Protein AF-A0A958UCD9-F1 (afdb_monomer)

Radius of gyration: 21.82 Å; Cα contacts (8 Å, |Δi|>4): 242; chains: 1; bounding box: 37×23×80 Å

Nearest PDB structures (foldseek):
  1acc-assembly1_A  TM=6.352E-01  e=1.536E+00  Bacillus anthracis
  5fq0-assembly1_A  TM=2.167E-01  e=7.374E-02  Halomonas sp.
  5fpz-assembly1_A-2  TM=2.276E-01  e=2.101E-01  Yersinia enterocolitica subsp. enterocolitica 8081
  7zyb-assembly1_A  TM=1.844E-01  e=9.092E-02  Bacteroides eggerthii DSM 20697
  7oho-assembly1_MMM  TM=4.361E-01  e=6.652E+00  Rattus norvegicus

Foldseek 3Di:
DVVVVVVVVVVVVPPDDDPDPDAAWAAPPKDKQDPDDDWPDADAQDKTDKDKIKIWQQAQGKYWQQKKAKQCGPPDQKWKDKQNRTDGMDGGDIAGHGGIIMIIMMGHDHVVPDPDPPPDDDIDIDTDTD

Secondary structure (DSSP, 8-state):
-HHHHHHHHHHGGG-------PPEEP-S--EES-S--PPP--BBTB----EEEEEE--SSS-EEEEEEEETTGGG-SEEEEETTEEESEEEEEEE-TT-EEEEEEEE-B-GGG---SSS-----EEE---

Sequence (130 aa):
MRALYILAAILLLFGSCRKDFGTIISKGNLEFSKDTVLLNRVFDDISSSTQSFKVYNRSNDDITIPRIALGRGENSFYRLNVDGIAGKSFENIDILAKDSIYVFVEATVDFDQVTDAEFFYRDSVVFYAE

pLDDT: mean 87.74, std 11.54, range [54.78, 98.31]

Mean predicted aligned error: 8.47 Å

Structure (mmCIF, N/CA/C/O backbone):
data_AF-A0A958UCD9-F1
#
_entry.id   AF-A0A958UCD9-F1
#
loop_
_atom_site.group_PDB
_atom_site.id
_atom_site.type_symbol
_atom_site.label_atom_id
_atom_site.label_alt_id
_atom_site.label_comp_id
_atom_site.label_asym_id
_atom_site.label_entity_id
_atom_site.label_seq_id
_atom_site.pdbx_PDB_ins_code
_atom_site.Cartn_x
_atom_site.Cartn_y
_atom_site.Cartn_z
_atom_site.occupancy
_atom_site.B_iso_or_equiv
_atom_site.auth_seq_id
_atom_site.auth_comp_id
_atom_site.auth_asym_id
_atom_site.auth_atom_id
_atom_site.pdbx_PDB_model_num
ATOM 1 N N . MET A 1 1 ? -19.765 9.455 52.712 1.00 62.53 1 MET A N 1
ATOM 2 C CA . MET A 1 1 ? -19.047 10.116 51.594 1.00 62.53 1 MET A CA 1
ATOM 3 C C . MET A 1 1 ? -17.856 9.295 51.095 1.00 62.53 1 MET A C 1
ATOM 5 O O . MET A 1 1 ? -17.867 8.950 49.927 1.00 62.53 1 MET A O 1
ATOM 9 N N . ARG A 1 2 ? -16.884 8.890 51.935 1.00 72.25 2 ARG A N 1
ATOM 10 C CA . ARG A 1 2 ? -15.713 8.082 51.502 1.00 72.25 2 ARG A CA 1
ATOM 11 C C . ARG A 1 2 ? -16.053 6.750 50.810 1.00 72.25 2 ARG A C 1
ATOM 13 O O . ARG A 1 2 ? -15.460 6.440 49.788 1.00 72.25 2 ARG A O 1
ATOM 20 N N . ALA A 1 3 ? -17.049 6.015 51.308 1.00 75.31 3 ALA A N 1
ATOM 21 C CA . ALA A 1 3 ? -17.495 4.757 50.696 1.00 75.31 3 ALA A CA 1
ATOM 22 C C . ALA A 1 3 ? -18.098 4.930 49.285 1.00 75.31 3 ALA A C 1
ATOM 24 O O . ALA A 1 3 ? -17.981 4.032 48.459 1.00 75.31 3 ALA A O 1
ATOM 25 N N . LEU A 1 4 ? -18.685 6.098 48.986 1.00 76.38 4 LEU A N 1
ATOM 26 C CA . LEU A 1 4 ? -19.273 6.392 47.674 1.00 76.38 4 LEU A CA 1
ATOM 27 C C . LEU A 1 4 ? -18.184 6.553 46.601 1.00 76.38 4 LEU A C 1
ATOM 29 O O . LEU A 1 4 ? -18.337 6.071 45.485 1.00 76.38 4 LEU A O 1
ATOM 33 N N . TYR A 1 5 ? -17.057 7.173 46.969 1.00 79.75 5 TYR A N 1
ATOM 34 C CA . TYR A 1 5 ? -15.898 7.322 46.086 1.00 79.75 5 TYR A CA 1
ATOM 35 C C . TYR A 1 5 ? -15.222 5.981 45.787 1.00 79.75 5 TYR A C 1
ATOM 37 O O . TYR A 1 5 ? -14.811 5.743 44.657 1.00 79.75 5 TYR A O 1
ATOM 45 N N . ILE A 1 6 ? -15.156 5.084 46.777 1.00 82.88 6 ILE A N 1
ATOM 46 C CA . ILE A 1 6 ? -14.598 3.735 46.598 1.00 82.88 6 ILE A CA 1
ATOM 47 C C . ILE A 1 6 ? -15.489 2.913 45.656 1.00 82.88 6 ILE A C 1
ATOM 49 O O . ILE A 1 6 ? -14.980 2.250 44.757 1.00 82.88 6 ILE A O 1
ATOM 53 N N . LEU A 1 7 ? -16.814 3.009 45.801 1.00 81.56 7 LEU A N 1
ATOM 54 C CA . LEU A 1 7 ? -17.759 2.308 44.929 1.00 81.56 7 LEU A CA 1
ATOM 55 C C . LEU A 1 7 ? -17.714 2.827 43.480 1.00 81.56 7 LEU A C 1
ATOM 57 O O . LEU A 1 7 ? -17.733 2.031 42.545 1.00 81.56 7 LEU A O 1
ATOM 61 N N . ALA A 1 8 ? -17.589 4.144 43.287 1.00 80.81 8 ALA A N 1
ATOM 62 C CA . ALA A 1 8 ? -17.434 4.748 41.962 1.00 80.81 8 ALA A CA 1
ATOM 63 C C . ALA A 1 8 ? -16.107 4.351 41.285 1.00 80.81 8 ALA A C 1
ATOM 65 O O . ALA A 1 8 ? -16.090 4.073 40.088 1.00 80.81 8 ALA A O 1
ATOM 66 N N . ALA A 1 9 ? -15.012 4.263 42.049 1.00 80.38 9 ALA A N 1
ATOM 67 C CA . ALA A 1 9 ? -13.718 3.806 41.542 1.00 80.38 9 ALA A CA 1
ATOM 68 C C . ALA A 1 9 ? -13.745 2.327 41.116 1.00 80.38 9 ALA A C 1
ATOM 70 O O . ALA A 1 9 ? -13.158 1.974 40.099 1.00 80.38 9 ALA A O 1
ATOM 71 N N . ILE A 1 10 ? -14.465 1.475 41.853 1.00 79.81 10 ILE A N 1
ATOM 72 C CA . ILE A 1 10 ? -14.643 0.056 41.512 1.00 79.81 10 ILE A CA 1
ATOM 73 C C . ILE A 1 10 ? -15.479 -0.104 40.233 1.00 79.81 10 ILE A C 1
ATOM 75 O O . ILE A 1 10 ? -15.164 -0.952 39.404 1.00 79.81 10 ILE A O 1
ATOM 79 N N . LEU A 1 11 ? -16.500 0.735 40.025 1.00 74.62 11 LEU A N 1
ATOM 80 C CA . LEU A 1 11 ? -17.357 0.672 38.835 1.00 74.62 11 LEU A CA 1
ATOM 81 C C . LEU A 1 11 ? -16.603 1.008 37.533 1.00 74.62 11 LEU A C 1
ATOM 83 O O . LEU A 1 11 ? -16.902 0.436 36.488 1.00 74.62 11 LEU A O 1
ATOM 87 N N . LEU A 1 12 ? -15.590 1.883 37.600 1.00 73.62 12 LEU A N 1
ATOM 88 C CA . LEU A 1 12 ? -14.730 2.230 36.459 1.00 73.62 12 LEU A CA 1
ATOM 89 C C . LEU A 1 12 ? -13.818 1.072 36.012 1.00 73.62 12 LEU A C 1
ATOM 91 O O . LEU A 1 12 ? -13.356 1.073 34.873 1.00 73.62 12 LEU A O 1
ATOM 95 N N . LEU A 1 13 ? -13.582 0.070 36.867 1.00 71.81 13 LEU A N 1
ATOM 96 C CA . LEU A 1 13 ? -12.710 -1.070 36.556 1.00 71.81 13 LEU A CA 1
ATOM 97 C C . LEU A 1 13 ? -13.413 -2.188 35.764 1.00 71.81 13 LEU A C 1
ATOM 99 O O . LEU A 1 13 ? -12.736 -3.045 35.204 1.00 71.81 13 LEU A O 1
ATOM 103 N N . PHE A 1 14 ? -14.748 -2.180 35.665 1.00 68.69 14 PHE A N 1
ATOM 104 C CA . PHE A 1 14 ? -15.522 -3.219 34.962 1.00 68.69 14 PHE A CA 1
ATOM 105 C C . PHE A 1 14 ? -15.904 -2.855 33.513 1.00 68.69 14 PHE A C 1
ATOM 107 O O . PHE A 1 14 ? -16.667 -3.574 32.873 1.00 68.69 14 PHE A O 1
ATOM 114 N N . GLY A 1 15 ? -15.376 -1.751 32.975 1.00 67.62 15 GLY A N 1
ATOM 115 C CA . GLY A 1 15 ? -15.773 -1.191 31.677 1.00 67.62 15 GLY A CA 1
ATOM 116 C C . GLY A 1 15 ? -15.076 -1.745 30.427 1.00 67.62 15 GLY A C 1
ATOM 117 O O . GLY A 1 15 ? -15.284 -1.184 29.356 1.00 67.62 15 GLY A O 1
ATOM 118 N N . SER A 1 16 ? -14.253 -2.797 30.509 1.00 59.22 16 SER A N 1
ATOM 119 C CA . SER A 1 16 ? -13.551 -3.334 29.329 1.00 59.22 16 SER A CA 1
ATOM 120 C C . SER A 1 16 ? -14.099 -4.701 28.923 1.00 59.22 16 SER A C 1
ATOM 122 O O . SER A 1 16 ? -13.567 -5.747 29.286 1.00 59.22 16 SER A O 1
ATOM 124 N N . CYS A 1 17 ? -15.207 -4.690 28.181 1.00 66.69 17 CYS A N 1
ATOM 125 C CA . CYS A 1 17 ? -15.747 -5.867 27.508 1.00 66.69 17 CYS A CA 1
ATOM 126 C C . CYS A 1 17 ? -15.645 -5.638 25.994 1.00 66.69 17 CYS A C 1
ATOM 128 O O . CYS A 1 17 ? -16.531 -5.032 25.397 1.00 66.69 17 CYS A O 1
ATOM 130 N N . ARG A 1 18 ? -14.549 -6.093 25.374 1.00 62.66 18 ARG A N 1
ATOM 131 C CA . ARG A 1 18 ? -14.447 -6.228 23.913 1.00 62.66 18 ARG A CA 1
ATOM 132 C C . ARG A 1 18 ? -14.719 -7.694 23.582 1.00 62.66 18 ARG A C 1
ATOM 134 O O . ARG A 1 18 ? -13.993 -8.562 24.058 1.00 62.66 18 ARG A O 1
ATOM 141 N N . LYS A 1 19 ? -15.816 -7.967 22.871 1.00 54.78 19 LYS A N 1
ATOM 142 C CA . LYS A 1 19 ? -16.318 -9.336 22.660 1.00 54.78 19 LYS A CA 1
ATOM 143 C C . LYS A 1 19 ? -15.857 -10.005 21.375 1.00 54.78 19 LYS A C 1
ATOM 145 O O . LYS A 1 19 ? -15.883 -11.226 21.340 1.00 54.78 19 LYS A O 1
ATOM 150 N N . ASP A 1 20 ? -15.365 -9.254 20.399 1.00 59.81 20 ASP A N 1
ATOM 151 C CA . ASP A 1 20 ? -14.938 -9.827 19.128 1.00 59.81 20 ASP A CA 1
ATOM 152 C C . ASP A 1 20 ? -13.504 -9.406 18.796 1.00 59.81 20 ASP A C 1
ATOM 154 O O . ASP A 1 20 ? -13.159 -8.221 18.740 1.00 59.81 20 ASP A O 1
ATOM 158 N N . PHE A 1 21 ? -12.654 -10.422 18.642 1.00 66.50 21 PHE A N 1
ATOM 159 C CA . PHE A 1 21 ? -11.293 -10.326 18.106 1.00 66.50 21 PHE A CA 1
ATOM 160 C C . PHE A 1 21 ? -11.231 -10.804 16.645 1.00 66.50 21 PHE A C 1
ATOM 162 O O . PHE A 1 21 ? -10.144 -10.989 16.110 1.00 66.50 21 PHE A O 1
ATOM 169 N N . GLY A 1 22 ? -12.385 -11.072 16.028 1.00 82.62 22 GLY A N 1
ATOM 170 C CA . GLY A 1 22 ? -12.475 -11.493 14.636 1.00 82.62 22 GLY A CA 1
ATOM 171 C C . GLY A 1 22 ? -12.573 -10.301 13.694 1.00 82.62 22 GLY A C 1
ATOM 172 O O . GLY A 1 22 ? -13.140 -9.267 14.046 1.00 82.62 22 GLY A O 1
ATOM 173 N N . THR A 1 23 ? -12.049 -10.476 12.491 1.00 88.88 23 THR A N 1
ATOM 174 C CA . THR A 1 23 ? -12.235 -9.563 11.369 1.00 88.88 23 THR A CA 1
ATOM 175 C C . THR A 1 23 ? -13.403 -10.023 10.498 1.00 88.88 23 THR A C 1
ATOM 177 O O . THR A 1 23 ? -13.705 -11.215 10.402 1.00 88.88 23 THR A O 1
ATOM 180 N N . ILE A 1 24 ? -14.074 -9.074 9.849 1.00 93.00 24 ILE A N 1
ATOM 181 C CA . ILE A 1 24 ? -15.053 -9.358 8.793 1.00 93.00 24 ILE A CA 1
ATOM 182 C C . ILE A 1 24 ? -14.408 -9.173 7.420 1.00 93.00 24 ILE A C 1
ATOM 184 O O . ILE A 1 24 ? -13.519 -8.340 7.252 1.00 93.00 24 ILE A O 1
ATOM 188 N N . ILE A 1 25 ? -14.860 -9.910 6.406 1.00 94.50 25 ILE A N 1
ATOM 189 C CA . ILE A 1 25 ? -14.339 -9.710 5.051 1.00 94.50 25 ILE A CA 1
ATOM 190 C C . ILE A 1 25 ? -14.778 -8.333 4.531 1.00 94.50 25 ILE A C 1
ATOM 192 O O . ILE A 1 25 ? -15.922 -7.904 4.707 1.00 94.50 25 ILE A O 1
ATOM 196 N N . SER A 1 26 ? -13.844 -7.613 3.906 1.00 93.00 26 SER A N 1
ATOM 197 C CA . SER A 1 26 ? -14.120 -6.327 3.272 1.00 93.00 26 SER A CA 1
ATOM 198 C C . SER A 1 26 ? -15.190 -6.473 2.189 1.00 93.00 26 SER A C 1
ATOM 200 O O . SER A 1 26 ? -15.040 -7.262 1.262 1.00 93.00 26 SER A O 1
ATOM 202 N N . LYS A 1 27 ? -16.230 -5.637 2.262 1.00 92.38 27 LYS A N 1
ATOM 203 C CA . LYS A 1 27 ? -17.322 -5.552 1.270 1.00 92.38 27 LYS A CA 1
ATOM 204 C C . LYS A 1 27 ? -17.032 -4.570 0.127 1.00 92.38 27 LYS A C 1
ATOM 206 O O . LYS A 1 27 ? -17.950 -4.084 -0.524 1.00 92.38 27 LYS A O 1
ATOM 211 N N . GLY A 1 28 ? -15.773 -4.158 -0.036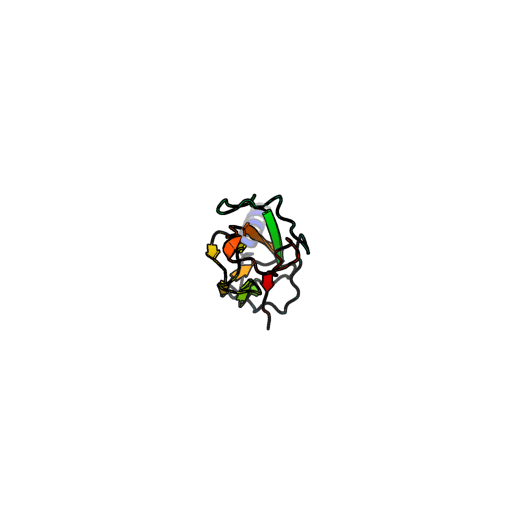 1.00 86.38 28 GLY A N 1
ATOM 212 C CA . GLY A 1 28 ? -15.342 -3.254 -1.111 1.00 86.38 28 GLY A CA 1
ATOM 213 C C . GLY A 1 28 ? -15.543 -1.759 -0.842 1.00 86.38 28 GLY A C 1
ATOM 214 O O . GLY A 1 28 ? -15.110 -0.935 -1.640 1.00 86.38 28 GLY A O 1
ATOM 215 N N . ASN A 1 29 ? -16.114 -1.381 0.305 1.00 88.25 29 ASN A N 1
ATOM 216 C CA . ASN A 1 29 ? -16.299 0.020 0.712 1.00 88.25 29 ASN A CA 1
ATOM 217 C C . ASN A 1 29 ? -15.015 0.625 1.316 1.00 88.25 29 ASN A C 1
ATOM 219 O O . ASN A 1 29 ? -15.041 1.189 2.413 1.00 88.25 29 ASN A O 1
ATOM 223 N N . LEU A 1 30 ? -13.884 0.456 0.630 1.00 93.44 30 LEU A N 1
ATOM 224 C CA . LEU A 1 30 ? -12.598 1.028 1.026 1.00 93.44 30 LEU A CA 1
ATOM 225 C C . LEU A 1 30 ? -12.491 2.472 0.532 1.00 93.44 30 LEU A C 1
ATOM 227 O O . LEU A 1 30 ? -12.875 2.789 -0.593 1.00 93.44 30 LEU A O 1
ATOM 231 N N . GLU A 1 31 ? -11.936 3.346 1.366 1.00 96.56 31 GLU A N 1
ATOM 232 C CA . GLU A 1 31 ? -11.595 4.714 0.976 1.00 96.56 31 GLU A CA 1
ATOM 233 C C . GLU A 1 31 ? -10.081 4.813 0.769 1.00 96.56 31 GLU A C 1
ATOM 235 O O . GLU A 1 31 ? -9.299 4.220 1.515 1.00 96.56 31 GLU A O 1
ATOM 240 N N . PHE A 1 32 ? -9.658 5.582 -0.229 1.00 97.94 32 PHE A N 1
ATOM 241 C CA . PHE A 1 32 ? -8.254 5.738 -0.594 1.00 97.94 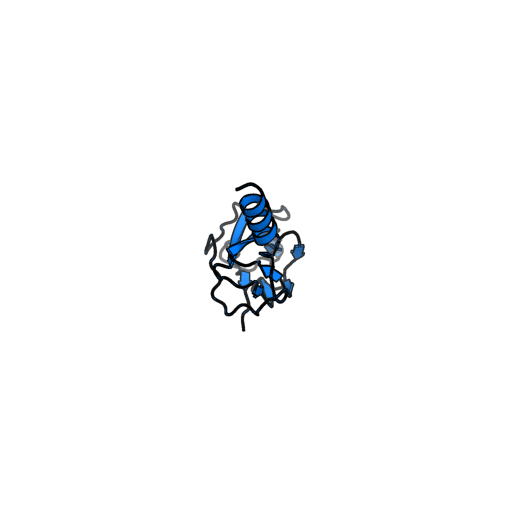32 PHE A CA 1
ATOM 242 C C . PHE A 1 32 ? -7.843 7.201 -0.480 1.00 97.94 32 PHE A C 1
ATOM 244 O O . PHE A 1 32 ? -8.591 8.093 -0.871 1.00 97.94 32 PHE A O 1
ATOM 251 N N . SER A 1 33 ? -6.629 7.472 0.009 1.00 98.06 33 SER A N 1
ATOM 252 C CA . SER A 1 33 ? -6.126 8.857 0.061 1.00 98.06 33 SER A CA 1
ATOM 253 C C . SER A 1 33 ? -5.852 9.448 -1.325 1.00 98.06 33 SER A C 1
ATOM 255 O O . SER A 1 33 ? -5.710 10.661 -1.457 1.00 98.06 33 SER A O 1
ATOM 257 N N . LYS A 1 34 ? -5.650 8.582 -2.323 1.00 96.69 34 LYS A N 1
ATOM 258 C CA . LYS A 1 34 ? -5.346 8.912 -3.717 1.00 96.69 34 LYS A CA 1
ATOM 259 C C . LYS A 1 34 ? -5.961 7.835 -4.603 1.00 96.69 34 LYS A C 1
ATOM 261 O O . LYS A 1 34 ? -5.891 6.660 -4.260 1.00 96.69 34 LYS A O 1
ATOM 266 N N . ASP A 1 35 ? -6.511 8.243 -5.733 1.00 93.94 35 ASP A N 1
ATOM 267 C CA . ASP A 1 35 ? -7.005 7.373 -6.802 1.00 93.94 35 ASP A CA 1
ATOM 268 C C . ASP A 1 35 ? -5.905 7.045 -7.825 1.00 93.94 35 ASP A C 1
ATOM 270 O O . ASP A 1 35 ? -5.858 5.945 -8.367 1.00 93.94 35 ASP A O 1
ATOM 274 N N . THR A 1 36 ? -4.988 7.990 -8.051 1.00 94.44 36 THR A N 1
ATOM 275 C CA . THR A 1 36 ? -3.870 7.865 -8.986 1.00 94.44 36 THR A CA 1
ATOM 276 C C . THR A 1 36 ? -2.559 8.278 -8.321 1.00 94.44 36 THR A C 1
ATOM 278 O O . THR A 1 36 ? -2.455 9.327 -7.681 1.00 94.44 36 THR A O 1
ATOM 281 N N . VAL A 1 37 ? -1.524 7.458 -8.502 1.00 93.00 37 VAL A N 1
ATOM 282 C CA . VAL A 1 37 ? -0.160 7.734 -8.043 1.00 93.00 37 VAL A CA 1
ATOM 283 C C . VAL A 1 37 ? 0.736 7.870 -9.265 1.00 93.00 37 VAL A C 1
ATOM 285 O O . VAL A 1 37 ? 0.895 6.923 -10.030 1.00 93.00 37 VAL A O 1
ATOM 288 N N . LEU A 1 38 ? 1.324 9.052 -9.443 1.00 90.12 38 LEU A N 1
ATOM 289 C CA . LEU A 1 38 ? 2.303 9.292 -10.495 1.00 90.12 38 LEU A CA 1
ATOM 290 C C . LEU A 1 38 ? 3.710 9.104 -9.931 1.00 90.12 38 LEU A C 1
ATOM 292 O O . LEU A 1 38 ? 4.098 9.763 -8.965 1.00 90.12 38 LEU A O 1
ATOM 296 N N . LEU A 1 39 ? 4.473 8.216 -10.556 1.00 86.75 39 LEU A N 1
ATOM 297 C CA . LEU A 1 39 ? 5.893 8.050 -10.280 1.00 86.75 39 LEU A CA 1
ATOM 298 C C . LEU A 1 39 ? 6.663 9.005 -11.192 1.00 86.75 39 LEU A C 1
ATOM 300 O O . LEU A 1 39 ? 6.389 9.100 -12.390 1.00 86.75 39 LEU A O 1
ATOM 304 N N . ASN A 1 40 ? 7.600 9.755 -10.610 1.00 78.25 40 ASN A N 1
ATOM 305 C CA . ASN A 1 40 ? 8.476 10.633 -11.384 1.00 78.25 40 ASN A CA 1
ATOM 306 C C . ASN A 1 40 ? 9.366 9.801 -12.321 1.00 78.25 40 ASN A C 1
ATOM 308 O O . ASN A 1 40 ? 9.442 8.584 -12.174 1.00 78.25 40 ASN A O 1
ATOM 312 N N . ARG A 1 41 ? 10.042 10.483 -13.261 1.00 74.69 41 ARG A N 1
ATOM 313 C CA . ARG A 1 41 ? 10.931 9.902 -14.287 1.00 74.69 41 ARG A CA 1
ATOM 314 C C . ARG A 1 41 ? 11.606 8.612 -13.814 1.00 74.69 41 ARG A C 1
ATOM 316 O O . ARG A 1 41 ? 12.434 8.645 -12.906 1.00 74.69 41 ARG A O 1
ATOM 323 N N . VAL A 1 42 ? 11.225 7.511 -14.447 1.00 75.12 42 VAL A N 1
ATOM 324 C CA . VAL A 1 42 ? 11.839 6.202 -14.248 1.00 75.12 42 VAL A CA 1
ATOM 325 C C . VAL A 1 42 ? 13.018 6.105 -15.210 1.00 75.12 42 VAL A C 1
ATOM 327 O O . VAL A 1 42 ? 12.904 6.521 -16.364 1.00 75.12 42 VAL A O 1
ATOM 330 N N . PHE A 1 43 ? 14.153 5.629 -14.713 1.00 73.56 43 PHE A N 1
ATOM 331 C CA . PHE A 1 43 ? 15.346 5.374 -15.513 1.00 73.56 43 PHE A CA 1
ATOM 332 C C . PHE A 1 43 ? 15.521 3.866 -15.673 1.00 73.56 43 PHE A C 1
ATOM 334 O O . PHE A 1 43 ? 15.009 3.100 -14.858 1.00 73.56 43 PHE A O 1
ATOM 341 N N . ASP A 1 44 ? 16.222 3.467 -16.728 1.00 75.25 44 ASP A N 1
ATOM 342 C CA . ASP A 1 44 ? 16.477 2.060 -17.029 1.00 75.25 44 ASP A CA 1
ATOM 343 C C . ASP A 1 44 ? 17.258 1.398 -15.894 1.00 75.25 44 ASP A C 1
ATOM 345 O O . ASP A 1 44 ? 18.224 1.987 -15.399 1.00 75.25 44 ASP A O 1
ATOM 349 N N . ASP A 1 45 ? 16.793 0.232 -15.443 1.00 71.06 45 ASP A N 1
ATOM 350 C CA . ASP A 1 45 ? 17.379 -0.563 -14.352 1.00 71.06 45 ASP A CA 1
ATOM 351 C C . ASP A 1 45 ? 17.600 0.172 -13.012 1.00 71.06 45 ASP A C 1
ATOM 353 O O . ASP A 1 45 ? 18.268 -0.328 -12.101 1.00 71.06 45 ASP A O 1
ATOM 357 N N . ILE A 1 46 ? 17.002 1.352 -12.833 1.00 80.94 46 ILE A N 1
ATOM 358 C CA . ILE A 1 46 ? 17.095 2.139 -11.602 1.00 80.94 46 ILE A CA 1
ATOM 359 C C . ILE A 1 46 ? 15.706 2.258 -10.984 1.00 80.94 46 ILE A C 1
ATOM 361 O O . ILE A 1 46 ? 14.755 2.721 -11.617 1.00 80.94 46 ILE A O 1
ATOM 365 N N . SER A 1 47 ? 15.600 1.893 -9.704 1.00 81.56 47 SER A N 1
ATOM 366 C CA . SER A 1 47 ? 14.368 2.074 -8.940 1.00 81.56 47 SER A CA 1
ATOM 367 C C . SER A 1 47 ? 13.922 3.537 -8.929 1.00 81.56 47 SER A C 1
ATOM 369 O O . SER A 1 47 ? 14.706 4.456 -8.678 1.00 81.56 47 SER A O 1
ATOM 371 N N . SER A 1 48 ? 12.635 3.751 -9.177 1.00 87.00 48 SER A N 1
ATOM 372 C CA . SER A 1 48 ? 12.002 5.064 -9.139 1.00 87.00 48 SER A CA 1
ATOM 373 C C . SER A 1 48 ? 11.982 5.651 -7.724 1.00 87.00 48 SER A C 1
ATOM 375 O O . SER A 1 48 ? 12.283 4.983 -6.734 1.00 87.00 48 SER A O 1
ATOM 377 N N . SER A 1 49 ? 11.512 6.897 -7.596 1.00 87.75 49 SER A N 1
ATOM 378 C CA . SER A 1 49 ? 11.089 7.383 -6.281 1.00 87.75 49 SER A CA 1
ATOM 379 C C . SER A 1 49 ? 9.954 6.512 -5.736 1.00 87.75 49 SER A C 1
ATOM 381 O O . SER A 1 49 ? 9.057 6.119 -6.483 1.00 87.75 49 SER A O 1
ATOM 383 N N . THR A 1 50 ? 9.980 6.224 -4.437 1.00 93.06 50 THR A N 1
ATOM 384 C CA . THR A 1 50 ? 8.874 5.546 -3.758 1.00 93.06 50 THR A CA 1
ATOM 385 C C . THR A 1 50 ? 7.742 6.541 -3.526 1.00 93.06 50 THR A C 1
ATOM 387 O O . THR A 1 50 ? 7.951 7.625 -2.978 1.00 93.06 50 THR A O 1
ATOM 390 N N . GLN A 1 51 ? 6.531 6.176 -3.924 1.00 95.50 51 GLN A N 1
ATOM 391 C CA . GLN A 1 51 ? 5.314 6.923 -3.622 1.00 95.50 51 GLN A CA 1
ATOM 392 C C . GLN A 1 51 ? 4.444 6.138 -2.655 1.00 95.50 51 GLN A C 1
ATOM 394 O O . GLN A 1 51 ? 4.552 4.921 -2.563 1.00 95.50 51 GLN A O 1
ATOM 399 N N . SER A 1 52 ? 3.563 6.827 -1.936 1.00 96.50 52 SER A N 1
ATOM 400 C CA . SER A 1 52 ? 2.621 6.162 -1.043 1.00 96.50 52 SER A CA 1
ATOM 401 C C . SER A 1 52 ? 1.219 6.745 -1.108 1.00 96.50 52 SER A C 1
ATOM 403 O O . SER A 1 52 ? 0.993 7.916 -1.461 1.00 96.50 52 SER A O 1
ATOM 405 N N . PHE A 1 53 ? 0.273 5.886 -0.750 1.00 98.06 53 PHE A N 1
ATOM 406 C CA . PHE A 1 53 ? -1.111 6.220 -0.466 1.00 98.06 53 PHE A CA 1
ATOM 407 C C . PHE A 1 53 ? -1.599 5.391 0.726 1.00 98.06 53 PHE A C 1
ATOM 409 O O . PHE A 1 53 ? -0.936 4.449 1.163 1.00 98.06 53 PHE A O 1
ATOM 416 N N . LYS A 1 54 ? -2.744 5.779 1.280 1.00 98.06 54 LYS A N 1
ATOM 417 C CA . LYS A 1 54 ? -3.404 5.073 2.374 1.00 98.06 54 LYS A CA 1
ATOM 418 C C . LYS A 1 54 ? -4.684 4.416 1.902 1.00 98.06 54 LYS A C 1
ATOM 420 O O . LYS A 1 54 ? -5.388 4.975 1.058 1.00 98.06 54 LYS A O 1
ATOM 425 N N . VAL A 1 55 ? -4.987 3.284 2.521 1.00 98.19 55 VAL A N 1
ATOM 426 C CA . VAL A 1 55 ? -6.264 2.578 2.414 1.00 98.19 55 VAL A CA 1
ATOM 427 C C . VAL A 1 55 ? -6.923 2.651 3.780 1.00 98.19 55 VAL A C 1
ATOM 429 O O . VAL A 1 55 ? -6.307 2.276 4.776 1.00 98.19 55 VAL A O 1
ATOM 432 N N . TYR A 1 56 ? -8.141 3.175 3.842 1.00 97.81 56 TYR A N 1
ATOM 433 C CA . TYR A 1 56 ? -8.849 3.425 5.090 1.00 97.81 56 TYR A CA 1
ATOM 434 C C . TYR A 1 56 ? -9.969 2.414 5.303 1.00 97.81 56 TYR A C 1
ATOM 436 O O . TYR A 1 56 ? -10.819 2.215 4.431 1.00 97.81 56 TYR A O 1
ATOM 444 N N . ASN A 1 57 ? -10.036 1.885 6.522 1.00 96.81 57 ASN A N 1
ATOM 445 C CA . ASN A 1 57 ? -11.231 1.256 7.053 1.00 96.81 57 ASN A CA 1
ATOM 446 C C . ASN A 1 57 ? -12.027 2.295 7.854 1.00 96.81 57 ASN A C 1
ATOM 448 O O . ASN A 1 57 ? -11.742 2.584 9.014 1.00 96.81 57 ASN A O 1
ATOM 452 N N . ARG A 1 58 ? -13.061 2.875 7.238 1.00 95.50 58 ARG A N 1
ATOM 453 C CA . ARG A 1 58 ? -13.950 3.833 7.919 1.00 95.50 58 ARG A CA 1
ATOM 454 C C . ARG A 1 58 ? -15.055 3.169 8.734 1.00 95.50 58 ARG A C 1
ATOM 456 O O . ARG A 1 58 ? -15.826 3.884 9.379 1.00 95.50 58 ARG A O 1
ATOM 463 N N . SER A 1 59 ? -15.172 1.845 8.708 1.00 93.62 59 SER A N 1
ATOM 464 C CA . SER A 1 59 ? -16.211 1.125 9.443 1.00 93.62 59 SER A CA 1
ATOM 465 C C . SER A 1 59 ? -15.906 1.067 10.949 1.00 93.62 59 SER A C 1
ATOM 467 O O . SER A 1 59 ? -14.890 1.591 11.411 1.00 93.62 59 SER A O 1
ATOM 469 N N . ASN A 1 60 ? -16.837 0.521 11.732 1.00 93.12 60 ASN A N 1
ATOM 470 C CA . ASN A 1 60 ? -16.642 0.282 13.168 1.00 93.12 60 ASN A CA 1
ATOM 471 C C . ASN A 1 60 ? -16.107 -1.129 13.456 1.00 93.12 60 ASN A C 1
ATOM 473 O O . ASN A 1 60 ? -15.907 -1.456 14.622 1.00 93.12 60 ASN A O 1
ATOM 477 N N . ASP A 1 61 ? -15.891 -1.930 12.414 1.00 93.00 61 ASP A N 1
ATOM 478 C CA . ASP A 1 61 ? -15.489 -3.325 12.513 1.00 93.00 61 ASP A CA 1
ATOM 479 C C . ASP A 1 61 ? -14.062 -3.473 11.983 1.00 93.00 61 ASP A C 1
ATOM 481 O O . ASP A 1 61 ? -13.659 -2.760 11.061 1.00 93.00 61 ASP A O 1
ATOM 485 N N . ASP A 1 62 ? -13.289 -4.390 12.558 1.00 94.44 62 ASP A N 1
ATOM 486 C CA . ASP A 1 62 ? -11.995 -4.775 11.998 1.00 94.44 62 ASP A CA 1
ATOM 487 C C . ASP A 1 62 ? -12.260 -5.548 10.693 1.00 94.44 62 ASP A C 1
ATOM 489 O O . ASP A 1 62 ? -13.100 -6.452 10.668 1.00 94.44 62 ASP A O 1
ATOM 493 N N . ILE A 1 63 ? -11.585 -5.190 9.597 1.00 95.62 63 ILE A N 1
ATOM 494 C CA . ILE A 1 63 ? -11.814 -5.812 8.284 1.00 95.62 63 ILE A CA 1
ATOM 495 C C . ILE A 1 63 ? -10.585 -6.567 7.793 1.00 95.62 63 ILE A C 1
ATOM 497 O O . ILE A 1 63 ? -9.464 -6.129 8.027 1.00 95.62 63 ILE A O 1
ATOM 501 N N . THR A 1 64 ? -10.802 -7.633 7.028 1.00 96.81 64 THR A N 1
ATOM 502 C CA . THR A 1 64 ? -9.769 -8.317 6.242 1.00 96.81 64 THR A CA 1
ATOM 503 C C . THR A 1 64 ? -10.016 -8.067 4.763 1.00 96.81 64 THR A C 1
ATOM 505 O O . THR A 1 64 ? -11.102 -8.333 4.244 1.00 96.81 64 THR A O 1
ATOM 508 N N . ILE A 1 65 ? -9.001 -7.581 4.057 1.00 97.31 65 ILE A N 1
ATOM 509 C CA . ILE A 1 65 ? -8.971 -7.542 2.597 1.00 97.31 65 ILE A CA 1
ATOM 510 C C . ILE A 1 65 ? -8.452 -8.906 2.116 1.00 97.31 65 ILE A C 1
ATOM 512 O O . ILE A 1 65 ? -7.286 -9.220 2.371 1.00 97.31 65 ILE A O 1
ATOM 516 N N . PRO A 1 66 ? -9.269 -9.718 1.411 1.00 97.44 66 PRO A N 1
ATOM 517 C CA . PRO A 1 66 ? -8.871 -11.060 0.986 1.00 97.44 66 PRO A CA 1
ATOM 518 C C . PRO A 1 66 ? -7.613 -11.064 0.132 1.00 97.44 66 PRO A C 1
ATOM 520 O O . PRO A 1 66 ? -6.751 -11.923 0.299 1.00 97.44 66 PRO A O 1
ATOM 523 N N . ARG A 1 67 ? -7.508 -10.096 -0.787 1.00 97.69 67 ARG A N 1
ATOM 524 C CA . ARG A 1 67 ? -6.371 -9.987 -1.692 1.00 97.69 67 ARG A CA 1
ATOM 525 C C . ARG A 1 67 ? -6.116 -8.553 -2.127 1.00 97.69 67 ARG A C 1
ATOM 527 O O . ARG A 1 67 ? -7.048 -7.811 -2.438 1.00 97.69 67 ARG A O 1
ATOM 534 N N . ILE A 1 68 ? -4.838 -8.205 -2.211 1.00 98.12 68 ILE A N 1
ATOM 535 C CA . ILE A 1 68 ? -4.335 -6.982 -2.840 1.00 98.12 68 ILE A CA 1
ATOM 536 C C . ILE A 1 68 ? -3.309 -7.415 -3.878 1.00 98.12 68 ILE A C 1
ATOM 538 O O . ILE A 1 68 ? -2.408 -8.179 -3.546 1.00 98.12 68 ILE A O 1
ATOM 542 N N . ALA A 1 69 ? -3.429 -6.981 -5.130 1.00 98.06 69 ALA A N 1
ATOM 543 C CA . ALA A 1 69 ? -2.486 -7.385 -6.171 1.00 98.06 69 ALA A CA 1
ATOM 544 C C . ALA A 1 69 ? -2.305 -6.325 -7.255 1.00 98.06 69 ALA A C 1
ATOM 546 O O . ALA A 1 69 ? -3.200 -5.523 -7.511 1.00 98.06 69 ALA A O 1
ATOM 547 N N . LEU A 1 70 ? -1.161 -6.360 -7.931 1.00 98.06 70 LEU A N 1
ATOM 548 C CA . LEU A 1 70 ? -0.964 -5.617 -9.173 1.00 98.06 70 LEU A CA 1
ATOM 549 C C . LEU A 1 70 ? -1.812 -6.225 -10.297 1.00 98.06 70 LEU A C 1
ATOM 551 O O . LEU A 1 70 ? -1.867 -7.448 -10.448 1.00 98.06 70 LEU A O 1
ATOM 555 N N . GLY A 1 71 ? -2.451 -5.379 -11.104 1.00 96.56 71 GLY A N 1
ATOM 556 C CA . GLY A 1 71 ? -3.318 -5.795 -12.210 1.00 96.56 71 GLY A CA 1
ATOM 557 C C . GLY A 1 71 ? -2.573 -6.584 -13.288 1.00 96.56 71 GLY A C 1
ATOM 558 O O . GLY A 1 71 ? -3.113 -7.545 -13.832 1.00 96.56 71 GLY A O 1
ATOM 559 N N . ARG A 1 72 ? -1.303 -6.243 -13.544 1.00 94.38 72 ARG A N 1
ATOM 560 C CA . ARG A 1 72 ? -0.410 -7.004 -14.440 1.00 94.38 72 ARG A CA 1
ATOM 561 C C . ARG A 1 72 ? 0.269 -8.203 -13.760 1.00 94.38 72 ARG A C 1
ATOM 563 O O . ARG A 1 72 ? 1.043 -8.909 -14.407 1.00 94.38 72 ARG A O 1
ATOM 570 N N . GLY A 1 73 ? -0.020 -8.456 -12.481 1.00 95.31 73 GLY A N 1
ATOM 571 C CA . GLY A 1 73 ? 0.533 -9.569 -11.709 1.00 95.31 73 GLY A CA 1
ATOM 572 C C . GLY A 1 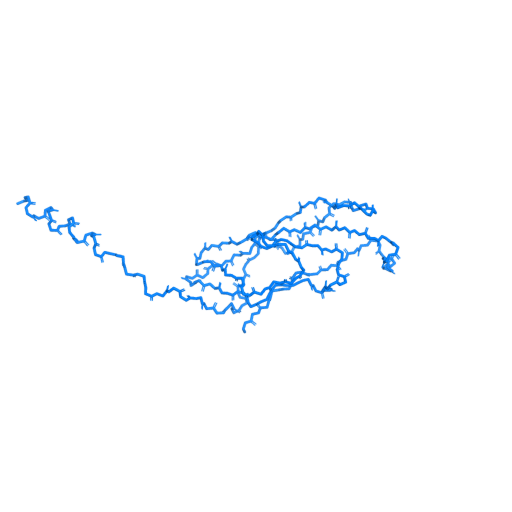73 ? 2.063 -9.572 -11.686 1.00 95.31 73 GLY A C 1
ATOM 573 O O . GLY A 1 73 ? 2.701 -8.527 -11.552 1.00 95.31 73 GLY A O 1
ATOM 574 N N . GLU A 1 74 ? 2.661 -10.753 -11.856 1.00 93.56 74 GLU A N 1
ATOM 575 C CA . GLU A 1 74 ? 4.121 -10.925 -11.821 1.00 93.56 74 GLU A CA 1
ATOM 576 C C . GLU A 1 74 ? 4.859 -10.209 -12.954 1.00 93.56 74 GLU A C 1
ATOM 578 O O . GLU A 1 74 ? 6.014 -9.822 -12.779 1.00 93.56 74 GLU A O 1
ATOM 583 N N . ASN A 1 75 ? 4.178 -9.937 -14.068 1.00 91.62 75 ASN A N 1
ATOM 584 C CA . ASN A 1 75 ? 4.740 -9.200 -15.200 1.00 91.62 75 ASN A CA 1
ATOM 585 C C . ASN A 1 75 ? 4.802 -7.689 -14.951 1.00 91.62 75 ASN A C 1
ATOM 587 O O . ASN A 1 75 ? 5.201 -6.939 -15.839 1.00 91.62 75 ASN A O 1
ATOM 591 N N . SER A 1 76 ? 4.365 -7.214 -13.780 1.00 92.69 76 SER A N 1
ATOM 592 C CA . SER A 1 76 ? 4.416 -5.792 -13.487 1.00 92.69 76 SER A CA 1
ATOM 593 C C . SER A 1 76 ? 5.837 -5.316 -13.184 1.00 92.69 76 SER A C 1
ATOM 595 O O . SER A 1 76 ? 6.524 -5.929 -12.367 1.00 92.69 76 SER A O 1
ATOM 597 N N . PHE A 1 77 ? 6.254 -4.187 -13.756 1.00 91.88 77 PHE A N 1
ATOM 598 C CA . PHE A 1 77 ? 7.463 -3.469 -13.327 1.00 91.88 77 PHE A CA 1
ATOM 599 C C . PHE A 1 77 ? 7.285 -2.718 -12.002 1.00 91.88 77 PHE A C 1
ATOM 601 O O . PHE A 1 77 ? 8.260 -2.220 -11.437 1.00 91.88 77 PHE A O 1
ATOM 608 N N . TYR A 1 78 ? 6.056 -2.633 -11.485 1.00 94.12 78 TYR A N 1
ATOM 609 C CA . TYR A 1 78 ? 5.819 -2.089 -10.156 1.00 94.12 78 TYR A CA 1
ATOM 610 C C . TYR A 1 78 ? 6.065 -3.131 -9.070 1.00 94.12 78 TYR A C 1
ATOM 612 O O . TYR A 1 78 ? 5.882 -4.339 -9.245 1.00 94.12 78 TYR A O 1
ATOM 620 N N . ARG A 1 79 ? 6.448 -2.624 -7.906 1.00 94.81 79 ARG A N 1
ATOM 621 C CA . ARG A 1 79 ? 6.553 -3.353 -6.650 1.00 94.81 79 ARG A CA 1
ATOM 622 C C . ARG A 1 79 ? 5.740 -2.607 -5.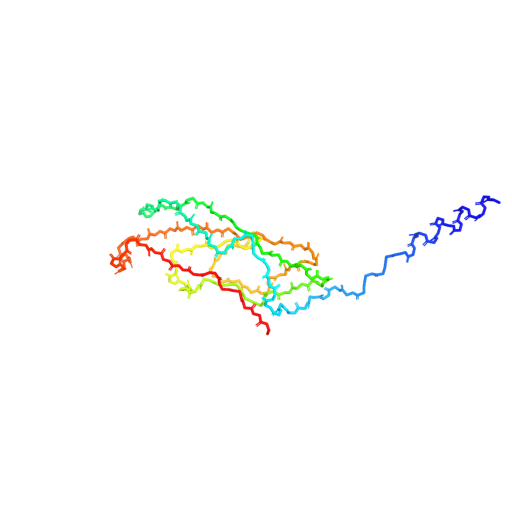609 1.00 94.81 79 ARG A C 1
ATOM 624 O O . ARG A 1 79 ? 5.715 -1.374 -5.590 1.00 94.81 79 ARG A O 1
ATOM 631 N N . LEU A 1 80 ? 5.076 -3.368 -4.752 1.00 97.75 80 LEU A N 1
ATOM 632 C CA . LEU A 1 80 ? 4.289 -2.829 -3.660 1.00 97.75 80 LEU A CA 1
ATOM 633 C C . LEU A 1 80 ? 4.942 -3.182 -2.328 1.00 97.75 80 LEU A C 1
ATOM 635 O O . LEU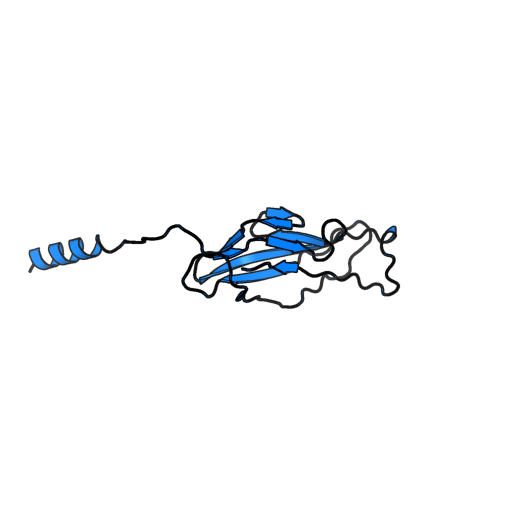 A 1 80 ? 5.583 -4.225 -2.179 1.00 97.75 80 LEU A O 1
ATOM 639 N N . ASN A 1 81 ? 4.724 -2.323 -1.342 1.00 98.06 81 ASN A N 1
ATOM 640 C CA . ASN A 1 81 ? 4.843 -2.685 0.058 1.00 98.06 81 ASN A CA 1
ATOM 641 C C . ASN A 1 81 ? 3.530 -2.328 0.757 1.00 98.06 81 ASN A C 1
ATOM 643 O O . ASN A 1 81 ? 3.143 -1.160 0.774 1.00 98.06 81 ASN A O 1
ATOM 647 N N . VAL A 1 82 ? 2.835 -3.337 1.273 1.00 98.19 82 VAL A N 1
ATOM 648 C CA . VAL A 1 82 ? 1.558 -3.198 1.973 1.00 98.19 82 VAL A CA 1
ATOM 649 C C . VAL A 1 82 ? 1.820 -3.420 3.453 1.00 98.19 82 VAL A C 1
ATOM 651 O O . VAL A 1 82 ? 2.172 -4.524 3.862 1.00 98.19 82 VA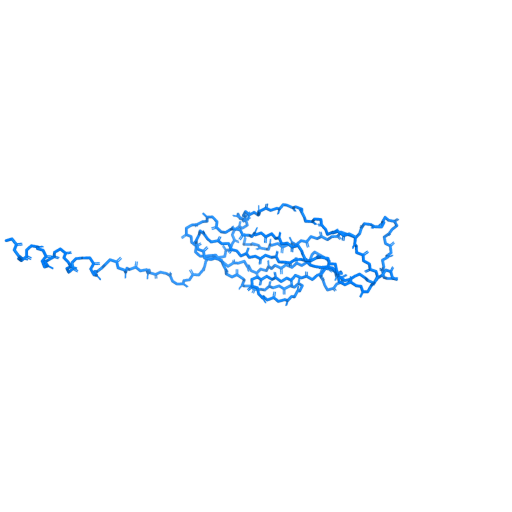L A O 1
ATOM 654 N N . ASP A 1 83 ? 1.692 -2.350 4.233 1.00 96.25 83 ASP A N 1
ATOM 655 C CA . ASP A 1 83 ? 1.876 -2.344 5.689 1.00 96.25 83 ASP A CA 1
ATOM 656 C C . ASP A 1 83 ? 3.165 -3.034 6.189 1.00 96.25 83 ASP A C 1
ATOM 658 O O . ASP A 1 83 ? 3.193 -3.748 7.187 1.00 96.25 83 ASP A O 1
ATOM 662 N N . GLY A 1 84 ? 4.270 -2.842 5.463 1.00 95.50 84 GLY A N 1
ATOM 663 C CA . GLY A 1 84 ? 5.582 -3.408 5.784 1.00 95.50 84 GLY A CA 1
ATOM 664 C C . GLY A 1 84 ? 5.940 -4.666 4.991 1.00 95.50 84 GLY A C 1
ATOM 665 O O . GLY A 1 84 ? 7.124 -4.991 4.885 1.00 95.50 84 GLY A O 1
ATOM 666 N N . ILE A 1 85 ? 4.974 -5.332 4.356 1.00 96.88 85 ILE A N 1
ATOM 667 C CA . ILE A 1 85 ? 5.199 -6.552 3.572 1.00 96.88 85 ILE A CA 1
ATOM 668 C C . ILE A 1 85 ? 5.447 -6.173 2.111 1.00 96.88 85 ILE A C 1
ATOM 670 O O . ILE A 1 85 ? 4.603 -5.543 1.484 1.00 96.88 85 ILE A O 1
ATOM 674 N N . ALA A 1 86 ? 6.595 -6.556 1.547 1.00 96.88 86 ALA A N 1
ATOM 675 C CA . ALA A 1 86 ? 6.925 -6.305 0.141 1.00 96.88 86 ALA A CA 1
ATOM 676 C C . ALA A 1 86 ? 6.445 -7.445 -0.772 1.00 96.88 86 ALA A C 1
ATOM 678 O O . ALA A 1 86 ? 6.571 -8.617 -0.420 1.00 96.88 86 ALA A O 1
ATOM 679 N N . GLY A 1 87 ? 5.944 -7.114 -1.963 1.00 96.25 87 GLY A N 1
ATOM 680 C CA . GLY A 1 87 ? 5.444 -8.101 -2.921 1.00 96.25 87 GLY A CA 1
ATOM 681 C C . GLY A 1 87 ? 4.649 -7.494 -4.078 1.00 96.25 87 GLY A C 1
ATOM 682 O O . GLY A 1 87 ? 4.569 -6.275 -4.235 1.00 96.25 87 GLY A O 1
ATOM 683 N N . LYS A 1 88 ? 4.062 -8.363 -4.905 1.00 97.31 88 LYS A N 1
ATOM 684 C CA . LYS A 1 88 ? 3.138 -7.993 -5.998 1.00 97.31 88 LYS A CA 1
ATOM 685 C C . LYS A 1 88 ? 1.708 -8.494 -5.771 1.00 97.31 88 LYS A C 1
ATOM 687 O O . LYS A 1 88 ? 0.780 -8.005 -6.413 1.00 97.31 88 LYS A O 1
ATOM 692 N N . SER A 1 89 ? 1.534 -9.442 -4.850 1.00 97.56 89 SER A N 1
ATOM 693 C CA . SER A 1 89 ? 0.255 -9.976 -4.389 1.00 97.56 89 SER A CA 1
ATOM 694 C C . SER A 1 89 ? 0.344 -10.242 -2.888 1.00 97.56 89 SER A C 1
ATOM 696 O O . SER A 1 89 ? 1.371 -10.710 -2.401 1.00 97.56 89 SER A O 1
ATOM 698 N N . PHE A 1 90 ? -0.737 -9.950 -2.179 1.00 98.12 90 PHE A N 1
ATOM 699 C CA . PHE A 1 90 ? -0.869 -10.066 -0.731 1.00 98.12 90 PHE A CA 1
ATOM 700 C C . PHE A 1 90 ? -2.226 -10.673 -0.421 1.00 98.12 90 PHE A C 1
ATOM 702 O O . PHE A 1 90 ? -3.195 -10.395 -1.130 1.00 98.12 90 PHE A O 1
ATOM 709 N N . GLU A 1 91 ? -2.295 -11.468 0.636 1.00 97.38 91 GLU A N 1
ATOM 710 C CA . GLU A 1 91 ? -3.514 -12.145 1.064 1.00 97.38 91 GLU A CA 1
ATOM 711 C C . GLU A 1 91 ? -3.793 -11.839 2.528 1.00 97.38 91 GLU A C 1
ATOM 713 O O . GLU A 1 91 ? -2.858 -11.703 3.316 1.00 97.38 91 GLU A O 1
ATOM 718 N N . ASN A 1 92 ? -5.079 -11.772 2.872 1.00 96.31 92 ASN A N 1
ATOM 719 C CA . ASN A 1 92 ? -5.565 -11.622 4.243 1.00 96.31 92 ASN A CA 1
ATOM 720 C C . ASN A 1 92 ? -4.919 -10.439 4.987 1.00 96.31 92 ASN A C 1
ATOM 722 O O . ASN A 1 92 ? -4.297 -10.608 6.034 1.00 96.31 92 ASN A O 1
ATOM 726 N N . ILE A 1 93 ? -5.044 -9.239 4.413 1.00 97.12 93 ILE A N 1
ATOM 727 C CA . ILE A 1 93 ? -4.529 -8.011 5.027 1.00 97.12 93 ILE A CA 1
ATOM 728 C C . ILE A 1 93 ? -5.599 -7.401 5.924 1.00 97.12 93 ILE A C 1
ATOM 730 O O . ILE A 1 93 ? -6.651 -6.977 5.440 1.00 97.12 93 ILE A O 1
ATOM 734 N N . ASP A 1 94 ? -5.304 -7.326 7.216 1.00 95.94 94 ASP A N 1
ATOM 735 C CA . ASP A 1 94 ? -6.214 -6.792 8.223 1.00 95.94 94 ASP A CA 1
ATOM 736 C C . ASP A 1 94 ? -6.056 -5.276 8.384 1.00 95.94 94 ASP A C 1
ATOM 738 O O . ASP A 1 94 ? -4.949 -4.740 8.394 1.00 95.94 94 ASP A O 1
ATOM 742 N N . ILE A 1 95 ? -7.178 -4.574 8.540 1.00 96.31 95 ILE A N 1
ATOM 743 C CA . ILE A 1 95 ? -7.227 -3.148 8.870 1.00 96.31 95 ILE A CA 1
ATOM 744 C C . ILE A 1 95 ? -8.210 -2.959 10.020 1.00 96.31 95 ILE A C 1
ATOM 746 O O . ILE A 1 95 ? -9.411 -3.215 9.881 1.00 96.31 95 ILE A O 1
ATOM 750 N N . LEU A 1 96 ? -7.711 -2.467 11.152 1.00 95.19 96 LEU A N 1
ATOM 751 C CA . LEU A 1 96 ? -8.530 -2.238 12.340 1.00 95.19 96 LEU A CA 1
ATOM 752 C C . LEU A 1 96 ? -9.626 -1.192 12.092 1.00 95.19 96 LEU A C 1
ATOM 754 O O . LEU A 1 96 ? -9.527 -0.339 11.202 1.00 95.19 96 LEU A O 1
ATOM 758 N N . ALA A 1 97 ? -10.684 -1.259 12.895 1.00 94.38 97 ALA A N 1
ATOM 759 C CA . ALA A 1 97 ? -11.779 -0.306 12.876 1.00 94.38 97 ALA A CA 1
ATOM 760 C C . ALA A 1 97 ? -11.259 1.134 13.001 1.00 94.38 97 ALA A C 1
ATOM 762 O O . ALA A 1 97 ? -10.497 1.461 13.912 1.00 94.38 97 ALA A O 1
ATOM 763 N N . LYS A 1 98 ? -11.726 2.015 12.107 1.00 95.31 98 LYS A N 1
ATOM 764 C CA . LYS A 1 98 ? -11.324 3.434 12.027 1.00 95.31 98 LYS A CA 1
ATOM 765 C C . LYS A 1 98 ? -9.843 3.681 11.736 1.00 95.31 98 LYS A C 1
ATOM 767 O O . LYS A 1 98 ? -9.393 4.816 11.904 1.00 95.31 98 LYS A O 1
ATOM 772 N N . ASP A 1 99 ? -9.119 2.675 11.266 1.00 96.69 99 ASP A N 1
ATOM 773 C CA . ASP A 1 99 ? -7.693 2.777 10.982 1.00 96.69 99 ASP A CA 1
ATOM 774 C C . ASP A 1 99 ? -7.388 2.808 9.473 1.00 96.69 99 ASP A C 1
ATOM 776 O O . ASP A 1 99 ? -8.276 2.843 8.611 1.00 96.69 99 ASP A O 1
ATOM 780 N N . SER A 1 100 ? -6.101 2.856 9.144 1.00 97.56 100 SER A N 1
ATOM 781 C CA . SER A 1 100 ? -5.582 2.845 7.786 1.00 97.56 100 SER A CA 1
ATOM 782 C C . SER A 1 100 ? -4.243 2.139 7.698 1.00 97.56 100 SER A C 1
ATOM 784 O O . SER A 1 100 ? -3.416 2.285 8.592 1.00 97.56 100 SER A O 1
ATOM 786 N N . ILE A 1 101 ? -3.983 1.519 6.554 1.00 98.12 101 ILE A N 1
ATOM 787 C CA . ILE A 1 101 ? -2.660 0.994 6.205 1.00 98.12 101 ILE A CA 1
ATOM 788 C C . ILE A 1 101 ? -1.987 1.878 5.160 1.00 98.12 101 ILE A C 1
ATOM 790 O O . ILE A 1 101 ? -2.655 2.578 4.386 1.00 98.12 101 ILE A O 1
ATOM 794 N N . TYR A 1 102 ? -0.658 1.824 5.111 1.00 98.00 102 TYR A N 1
ATOM 795 C CA . TYR A 1 102 ? 0.111 2.402 4.014 1.00 98.00 102 TYR A CA 1
ATOM 796 C C . TYR A 1 102 ? 0.336 1.382 2.902 1.00 98.00 102 TYR A C 1
ATOM 798 O O . TYR A 1 102 ? 0.662 0.223 3.151 1.00 98.00 102 TYR A O 1
ATOM 806 N N . VAL A 1 103 ? 0.242 1.865 1.667 1.00 98.31 103 VAL A N 1
ATOM 807 C CA . VAL A 1 103 ? 0.723 1.164 0.482 1.00 98.31 103 VAL A CA 1
ATOM 808 C C . VAL A 1 103 ? 1.797 2.024 -0.162 1.00 98.31 103 VAL A C 1
ATOM 810 O O . VAL A 1 103 ? 1.538 3.161 -0.567 1.00 98.31 103 VAL A O 1
ATOM 813 N N . PHE A 1 104 ? 3.007 1.485 -0.236 1.00 97.69 104 PHE A N 1
ATOM 814 C CA . PHE A 1 104 ? 4.118 2.081 -0.963 1.00 97.69 104 PHE A CA 1
ATOM 815 C C . PHE A 1 104 ? 4.230 1.442 -2.341 1.00 97.69 104 PHE A C 1
ATOM 817 O O . PHE A 1 104 ? 4.020 0.240 -2.496 1.00 97.69 104 PHE A O 1
ATOM 824 N N . VAL A 1 105 ? 4.567 2.258 -3.330 1.00 96.38 105 VAL A N 1
ATOM 825 C CA . VAL A 1 105 ? 4.687 1.882 -4.733 1.00 96.38 105 VAL A CA 1
ATOM 826 C C . VAL A 1 105 ? 6.024 2.390 -5.247 1.00 96.38 105 VAL A C 1
ATOM 828 O O . VAL A 1 105 ? 6.356 3.565 -5.084 1.00 96.38 105 VAL A O 1
ATOM 831 N N . GLU A 1 106 ? 6.774 1.510 -5.888 1.00 93.69 106 GLU A N 1
ATOM 832 C CA . GLU A 1 106 ? 7.998 1.828 -6.620 1.00 93.69 106 GLU A CA 1
ATOM 833 C C . GLU A 1 106 ? 8.004 1.064 -7.949 1.00 93.69 106 GLU A C 1
ATOM 835 O O . GLU A 1 106 ? 7.290 0.070 -8.099 1.00 93.69 106 GLU A O 1
ATOM 840 N N . ALA A 1 107 ? 8.791 1.521 -8.918 1.00 91.56 107 ALA A N 1
ATOM 841 C CA . ALA A 1 107 ? 8.997 0.833 -10.188 1.00 91.56 107 ALA A CA 1
ATOM 842 C C . ALA A 1 107 ? 10.485 0.599 -10.433 1.00 91.56 107 ALA A C 1
ATOM 844 O O . ALA A 1 107 ? 11.296 1.490 -10.190 1.00 91.56 107 ALA A O 1
ATOM 845 N N . THR A 1 108 ? 10.813 -0.559 -10.995 1.00 88.75 108 THR A N 1
ATOM 846 C CA . THR A 1 108 ? 12.096 -0.816 -11.654 1.00 88.75 108 THR A CA 1
ATOM 847 C C . THR A 1 108 ? 11.750 -1.339 -13.037 1.00 88.75 108 THR A C 1
ATOM 849 O O . THR A 1 108 ? 11.143 -2.403 -13.154 1.00 88.75 108 THR A O 1
ATOM 852 N N . VAL A 1 109 ? 12.038 -0.543 -14.064 1.00 84.50 109 VAL A N 1
ATOM 853 C CA . VAL A 1 109 ? 11.639 -0.836 -15.443 1.00 84.50 109 VAL A CA 1
ATOM 854 C C . VAL A 1 109 ? 12.869 -1.267 -16.221 1.00 84.50 109 VAL A C 1
ATOM 856 O O . VAL A 1 109 ? 13.878 -0.569 -16.197 1.00 84.50 109 VAL A O 1
ATOM 859 N N . ASP A 1 110 ? 12.729 -2.394 -16.907 1.00 83.00 110 ASP A N 1
ATOM 860 C CA . ASP A 1 110 ? 13.619 -2.840 -17.974 1.00 83.00 110 ASP A CA 1
ATOM 861 C C . ASP A 1 110 ? 13.003 -2.348 -19.292 1.00 83.00 110 ASP A C 1
ATOM 863 O O . ASP A 1 110 ? 11.946 -2.841 -19.713 1.00 83.00 110 ASP A O 1
ATOM 867 N N . PHE A 1 111 ? 13.597 -1.315 -19.899 1.00 78.56 111 PHE A N 1
ATOM 868 C CA . PHE A 1 111 ? 13.037 -0.713 -21.112 1.00 78.56 111 PHE A CA 1
ATOM 869 C C . PHE A 1 111 ? 13.126 -1.630 -22.341 1.00 78.56 111 PHE A C 1
ATOM 871 O O . PHE A 1 111 ? 12.339 -1.430 -23.269 1.00 78.56 111 PHE A O 1
ATOM 878 N N . ASP A 1 112 ? 13.965 -2.671 -22.337 1.00 81.44 112 ASP A N 1
ATOM 879 C CA . ASP A 1 112 ? 14.011 -3.660 -23.424 1.00 81.44 112 ASP A CA 1
ATOM 880 C C . ASP A 1 112 ? 12.744 -4.534 -23.451 1.00 81.44 112 ASP A C 1
ATOM 882 O O . ASP A 1 112 ? 12.359 -5.068 -24.495 1.00 81.44 112 ASP A O 1
ATOM 886 N N . GLN A 1 113 ? 12.057 -4.658 -22.311 1.00 77.69 113 GLN A N 1
ATOM 887 C CA . GLN A 1 113 ? 10.795 -5.392 -22.170 1.00 77.69 113 GLN A CA 1
ATOM 888 C C . GLN A 1 113 ? 9.554 -4.508 -22.391 1.00 77.69 113 GLN A C 1
ATOM 890 O O . GLN A 1 113 ? 8.425 -5.010 -22.421 1.00 77.69 113 GLN A O 1
ATOM 895 N N . VAL A 1 114 ? 9.723 -3.189 -22.541 1.00 74.31 114 VAL A N 1
ATOM 896 C CA . VAL A 1 114 ? 8.612 -2.258 -22.773 1.00 74.31 114 VAL A CA 1
ATOM 897 C C . VAL A 1 114 ? 8.273 -2.234 -24.262 1.00 74.31 114 VAL A C 1
ATOM 899 O O . VAL A 1 114 ? 8.906 -1.554 -25.061 1.00 74.31 114 VAL A O 1
ATOM 902 N N . THR A 1 115 ? 7.220 -2.957 -24.640 1.00 69.81 115 THR A N 1
ATOM 903 C CA . THR A 1 115 ? 6.700 -2.966 -26.019 1.00 69.81 115 THR A CA 1
ATOM 904 C C . THR A 1 115 ? 5.670 -1.869 -26.297 1.00 69.81 115 THR A C 1
ATOM 906 O O . THR A 1 115 ? 5.208 -1.744 -27.432 1.00 69.81 115 THR A O 1
ATOM 909 N N . ASP A 1 116 ? 5.253 -1.114 -25.274 1.00 65.50 116 ASP A N 1
ATOM 910 C CA . ASP A 1 116 ? 4.251 -0.057 -25.426 1.00 65.50 116 ASP A CA 1
ATOM 911 C C . ASP A 1 116 ? 4.831 1.115 -26.232 1.00 65.50 116 ASP A C 1
ATOM 913 O O . ASP A 1 116 ? 5.833 1.725 -25.864 1.00 65.50 116 ASP A O 1
ATOM 917 N N . ALA A 1 117 ? 4.176 1.430 -27.354 1.00 59.06 117 ALA A N 1
ATOM 918 C CA . ALA A 1 117 ? 4.568 2.511 -28.263 1.00 59.06 117 ALA A CA 1
ATOM 919 C C . ALA A 1 117 ? 4.419 3.910 -27.634 1.00 59.06 117 ALA A C 1
ATOM 921 O O . ALA A 1 117 ? 5.001 4.887 -28.107 1.00 59.06 117 ALA A O 1
ATOM 922 N N . GLU A 1 118 ? 3.638 4.007 -26.560 1.00 56.59 118 GLU A N 1
ATOM 923 C CA . GLU A 1 118 ? 3.566 5.169 -25.693 1.00 56.59 118 GLU A CA 1
ATOM 924 C C . GLU A 1 118 ? 4.498 4.899 -24.510 1.00 56.59 118 GLU A C 1
ATOM 926 O O . GLU A 1 118 ? 4.280 3.946 -23.774 1.00 56.59 118 GLU A O 1
ATOM 931 N N . PHE A 1 119 ? 5.520 5.731 -24.295 1.00 65.81 119 PHE A N 1
ATOM 932 C CA . PHE A 1 119 ? 6.490 5.667 -23.182 1.00 65.81 119 PHE A CA 1
ATOM 933 C C . PHE A 1 119 ? 5.863 5.807 -21.764 1.00 65.81 119 PHE A C 1
ATOM 935 O O . PHE A 1 119 ? 6.500 6.281 -20.824 1.00 65.81 119 PHE A O 1
ATOM 942 N N . PHE A 1 120 ? 4.595 5.436 -21.599 1.00 74.06 120 PHE A N 1
ATOM 943 C CA . PHE A 1 120 ? 3.793 5.484 -20.392 1.00 74.06 120 PHE A CA 1
ATOM 944 C C . PHE A 1 120 ? 3.418 4.068 -19.965 1.00 74.06 120 PHE A C 1
ATOM 946 O O . PHE A 1 120 ? 2.370 3.535 -20.323 1.00 74.06 120 PHE A O 1
ATOM 953 N N . TYR A 1 121 ? 4.258 3.475 -19.125 1.00 84.25 121 TYR A N 1
ATOM 954 C CA . TYR A 1 121 ? 3.910 2.240 -18.442 1.00 84.25 121 TYR A CA 1
ATOM 955 C C . TYR A 1 121 ? 2.824 2.509 -17.384 1.00 84.25 121 TYR A C 1
ATOM 957 O O . TYR A 1 121 ? 2.988 3.383 -16.531 1.00 84.25 121 TYR A O 1
ATOM 965 N N . ARG A 1 122 ? 1.705 1.775 -17.443 1.00 89.44 122 ARG A N 1
ATOM 966 C CA . ARG A 1 122 ? 0.577 1.875 -16.498 1.00 89.44 122 ARG A CA 1
ATOM 967 C C . ARG A 1 122 ? 0.214 0.503 -15.937 1.00 89.44 122 ARG A C 1
ATOM 969 O O . ARG A 1 122 ? 0.284 -0.512 -16.633 1.00 89.44 122 ARG A O 1
ATOM 976 N N . ASP A 1 123 ? -0.233 0.504 -14.687 1.00 93.31 123 ASP A N 1
ATOM 977 C CA . ASP A 1 123 ? -0.838 -0.638 -14.006 1.00 93.31 123 ASP A CA 1
ATOM 978 C C . ASP A 1 123 ? -1.882 -0.142 -12.989 1.00 93.31 123 ASP A C 1
ATOM 980 O O . ASP A 1 123 ? -2.089 1.063 -12.825 1.00 93.31 123 ASP A O 1
ATOM 984 N N . SER A 1 124 ? -2.534 -1.077 -12.310 1.00 96.25 124 SER A N 1
ATOM 985 C CA . SER A 1 124 ? -3.509 -0.847 -11.249 1.00 96.25 124 SER A CA 1
ATOM 986 C C . SER A 1 124 ? -3.143 -1.651 -10.003 1.00 96.25 124 SER A C 1
ATOM 988 O O . SER A 1 124 ? -2.558 -2.728 -10.097 1.00 96.25 124 SER A O 1
ATOM 990 N N . VAL A 1 125 ? -3.514 -1.137 -8.832 1.00 97.62 125 VAL A N 1
ATOM 991 C CA . VAL A 1 125 ? -3.521 -1.909 -7.585 1.00 97.62 125 VAL A CA 1
ATOM 992 C C . VAL A 1 125 ? -4.964 -2.327 -7.328 1.00 97.62 125 VAL A C 1
ATOM 994 O O . VAL A 1 125 ? -5.835 -1.479 -7.150 1.00 97.62 125 VAL A O 1
ATOM 997 N N . VAL A 1 126 ? -5.224 -3.629 -7.359 1.00 97.38 126 VAL A N 1
ATOM 998 C CA . VAL A 1 126 ? -6.560 -4.218 -7.263 1.00 97.38 126 VAL A CA 1
ATOM 999 C C . VAL A 1 126 ? -6.791 -4.724 -5.847 1.00 97.38 126 VAL A C 1
ATOM 1001 O O . VAL A 1 126 ? -6.022 -5.543 -5.343 1.00 97.38 126 VAL A O 1
ATOM 1004 N N . PHE A 1 127 ? -7.874 -4.257 -5.231 1.00 97.38 127 PHE A N 1
ATOM 1005 C CA . PHE A 1 127 ? -8.341 -4.682 -3.915 1.00 97.38 127 PHE A CA 1
ATOM 1006 C C . PHE A 1 127 ? -9.580 -5.557 -4.100 1.00 97.38 127 PHE A C 1
ATOM 1008 O O . PHE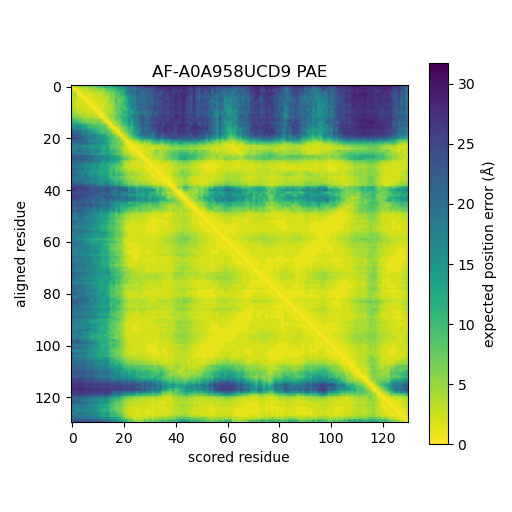 A 1 127 ? -10.581 -5.102 -4.650 1.00 97.38 127 PHE A O 1
ATOM 1015 N N . TYR A 1 128 ? -9.503 -6.814 -3.672 1.00 96.06 128 TYR A N 1
ATOM 1016 C CA . TYR A 1 128 ? -10.612 -7.761 -3.765 1.00 96.06 128 TYR A CA 1
ATOM 1017 C C . TYR A 1 128 ? -11.511 -7.646 -2.530 1.00 96.06 128 TYR A C 1
ATOM 1019 O O . TYR A 1 128 ? -11.058 -7.255 -1.454 1.00 96.06 128 TYR A O 1
ATOM 1027 N N . ALA A 1 129 ? -12.784 -7.985 -2.697 1.00 93.31 129 ALA A N 1
ATOM 1028 C CA . ALA A 1 129 ? -13.825 -7.903 -1.680 1.00 93.31 129 ALA A CA 1
ATOM 1029 C C . ALA A 1 129 ? -14.791 -9.091 -1.811 1.00 93.31 129 ALA A C 1
ATOM 1031 O O . ALA A 1 129 ? -14.765 -9.777 -2.836 1.00 93.31 129 ALA A O 1
ATOM 1032 N N . GLU A 1 130 ? -15.599 -9.318 -0.772 1.00 87.00 130 GLU A N 1
ATOM 1033 C CA . GLU A 1 130 ? -16.732 -10.263 -0.789 1.00 87.00 130 GLU A CA 1
ATOM 1034 C C . GLU A 1 130 ? -17.889 -9.773 -1.670 1.00 87.00 130 GLU A C 1
ATOM 1036 O O . GLU A 1 130 ? -18.205 -8.559 -1.614 1.00 87.00 130 GLU A O 1
#

Solvent-accessible surface area (backbone atoms only — no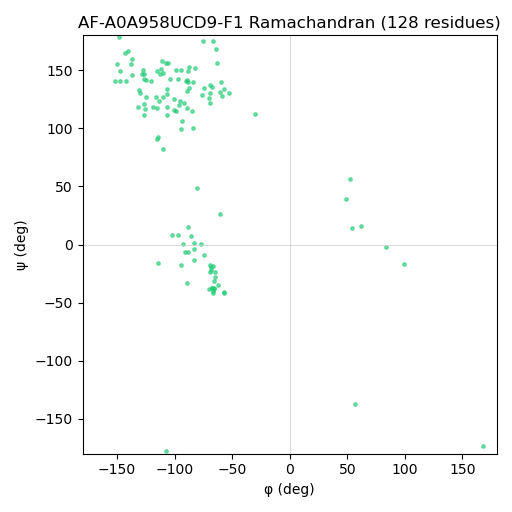t comparable to full-atom values): 7837 Å² total; per-residue (Å²): 113,73,68,58,56,54,53,54,58,55,58,67,71,71,72,83,82,84,90,74,93,68,65,44,73,28,72,65,82,67,47,60,76,57,96,75,84,86,71,60,88,70,46,76,79,34,7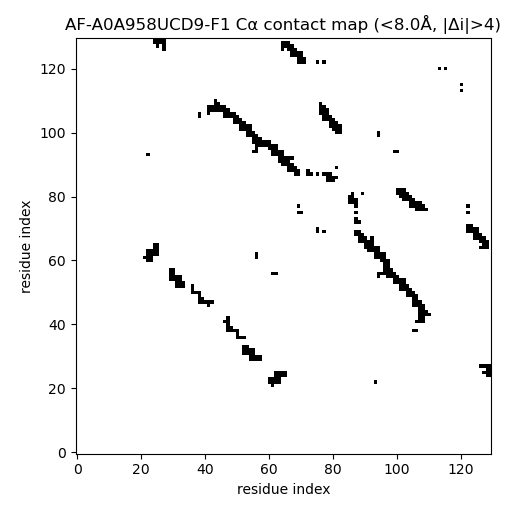2,31,63,76,45,77,42,38,45,33,32,80,49,90,53,34,27,24,34,58,31,40,31,37,68,57,39,91,79,38,48,55,43,37,28,54,72,84,47,74,43,48,64,48,65,66,48,73,36,50,46,66,33,65,44,49,38,37,40,33,38,47,41,60,64,91,75,57,80,61,92,56,97,67,91,81,80,48,81,44,77,46,53,108